Protein AF-A0A1Q3MLT3-F1 (afdb_monomer_lite)

Structure (mmCIF, N/CA/C/O backbone):
data_AF-A0A1Q3MLT3-F1
#
_entry.id   AF-A0A1Q3MLT3-F1
#
loop_
_atom_site.group_PDB
_atom_site.id
_atom_site.type_symbol
_atom_site.label_atom_id
_atom_site.label_alt_id
_atom_site.label_comp_id
_atom_site.label_asym_id
_atom_site.label_entity_id
_atom_site.label_seq_id
_atom_site.pdbx_PDB_ins_code
_atom_site.Cartn_x
_atom_site.Cartn_y
_atom_site.Cartn_z
_atom_site.occupancy
_atom_s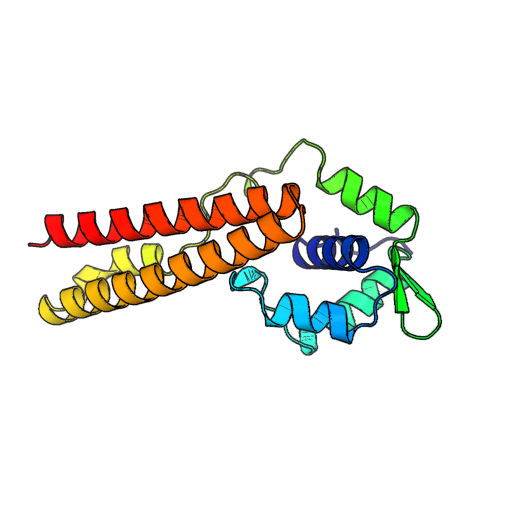ite.B_iso_or_equiv
_atom_site.auth_seq_id
_atom_site.auth_comp_id
_atom_site.auth_asym_id
_atom_site.auth_atom_id
_atom_site.pdbx_PDB_model_num
ATOM 1 N N . MET A 1 1 ? 12.254 -18.547 -19.774 1.00 50.09 1 MET A N 1
ATOM 2 C CA . MET A 1 1 ? 11.581 -19.685 -19.107 1.00 50.09 1 MET A CA 1
ATOM 3 C C . MET A 1 1 ? 10.190 -19.203 -18.714 1.00 50.09 1 MET A C 1
ATOM 5 O O . MET A 1 1 ? 10.098 -18.082 -18.232 1.00 50.09 1 MET A O 1
ATOM 9 N N . SER A 1 2 ? 9.122 -19.949 -19.009 1.00 56.81 2 SER A N 1
ATOM 10 C CA . SER A 1 2 ? 7.764 -19.571 -18.572 1.00 56.81 2 SER A CA 1
ATOM 11 C C . SER A 1 2 ? 7.693 -19.648 -17.043 1.00 56.81 2 SER A C 1
ATOM 13 O O . SER A 1 2 ? 8.324 -20.516 -16.447 1.00 56.81 2 SER A O 1
ATOM 15 N N . LEU A 1 3 ? 6.995 -18.702 -16.407 1.00 72.62 3 LEU A N 1
ATOM 16 C CA . LEU A 1 3 ? 6.787 -18.732 -14.961 1.00 72.62 3 LEU A CA 1
ATOM 17 C C . LEU A 1 3 ? 5.850 -19.886 -14.573 1.00 72.62 3 LEU A C 1
ATOM 19 O O . LEU A 1 3 ? 4.780 -20.016 -15.160 1.00 72.62 3 LEU A O 1
ATOM 23 N N . ASP A 1 4 ? 6.179 -20.609 -13.499 1.00 82.00 4 ASP A N 1
ATOM 24 C CA . ASP A 1 4 ? 5.322 -21.673 -12.934 1.00 82.00 4 ASP A CA 1
ATOM 25 C C . ASP A 1 4 ? 4.008 -21.145 -12.324 1.00 82.00 4 ASP A C 1
ATOM 27 O O . ASP A 1 4 ? 3.080 -21.903 -12.048 1.00 82.00 4 ASP A O 1
ATOM 31 N N . ARG A 1 5 ? 3.929 -19.831 -12.080 1.00 88.88 5 ARG A N 1
ATOM 32 C CA . ARG A 1 5 ? 2.725 -19.128 -11.618 1.00 88.88 5 ARG A CA 1
ATOM 33 C C . ARG A 1 5 ? 2.707 -17.678 -12.106 1.00 88.88 5 ARG A C 1
ATOM 35 O O . ARG A 1 5 ? 3.789 -17.101 -12.264 1.00 88.88 5 ARG A O 1
ATOM 42 N N . PRO A 1 6 ? 1.526 -17.046 -12.225 1.00 87.94 6 PRO A N 1
ATOM 43 C CA . PRO A 1 6 ? 1.424 -15.611 -12.476 1.00 87.94 6 PRO A CA 1
ATOM 44 C C . PRO A 1 6 ? 2.224 -14.774 -11.466 1.00 87.94 6 PRO A C 1
ATOM 46 O O . PRO A 1 6 ? 2.478 -15.204 -10.328 1.00 87.94 6 PRO A O 1
ATOM 49 N N . LEU A 1 7 ? 2.628 -13.575 -11.889 1.00 92.06 7 LEU A N 1
ATOM 50 C CA . LEU A 1 7 ? 3.246 -12.592 -11.004 1.00 92.06 7 LEU A CA 1
ATOM 51 C C . LEU A 1 7 ? 2.251 -12.195 -9.907 1.00 92.06 7 LEU A C 1
ATOM 53 O O . LEU A 1 7 ? 1.074 -11.968 -10.173 1.00 92.06 7 LEU A O 1
ATOM 57 N N . SER A 1 8 ? 2.717 -12.156 -8.661 1.00 91.25 8 SER A N 1
ATOM 58 C CA . SER A 1 8 ? 1.901 -11.697 -7.536 1.00 91.25 8 SER A CA 1
ATOM 59 C C . SER A 1 8 ? 1.809 -10.173 -7.511 1.00 91.25 8 SER A C 1
ATOM 61 O O . SER A 1 8 ? 2.652 -9.487 -8.086 1.00 91.25 8 SER A O 1
ATOM 63 N N . THR A 1 9 ? 0.858 -9.622 -6.754 1.00 89.25 9 THR A N 1
ATOM 64 C CA . THR A 1 9 ? 0.776 -8.170 -6.524 1.00 89.25 9 THR A CA 1
ATOM 65 C C . THR A 1 9 ? 2.102 -7.602 -6.020 1.00 89.25 9 THR A C 1
ATOM 67 O O . THR A 1 9 ? 2.545 -6.580 -6.522 1.00 89.25 9 THR A O 1
ATOM 70 N N . LEU A 1 10 ? 2.793 -8.295 -5.105 1.00 90.88 10 LEU A N 1
ATOM 71 C CA . LEU A 1 10 ? 4.103 -7.863 -4.601 1.00 90.88 10 LEU A CA 1
ATOM 72 C C . LEU A 1 10 ? 5.160 -7.780 -5.717 1.00 90.88 10 LEU A C 1
ATOM 74 O O . LEU A 1 10 ? 5.972 -6.857 -5.737 1.00 90.88 10 LEU A O 1
ATOM 78 N N . GLU A 1 11 ? 5.138 -8.728 -6.655 1.00 94.50 11 GLU A N 1
ATOM 79 C CA . GLU A 1 11 ? 6.023 -8.743 -7.824 1.00 94.50 11 GLU A CA 1
ATOM 80 C C . GLU A 1 11 ? 5.716 -7.588 -8.771 1.00 94.50 11 GLU A C 1
ATOM 82 O O . GLU A 1 11 ? 6.634 -6.883 -9.188 1.00 94.50 11 GLU A O 1
ATOM 87 N N . MET A 1 12 ? 4.433 -7.329 -9.025 1.00 94.62 12 MET A N 1
ATOM 88 C CA . MET A 1 12 ? 3.997 -6.193 -9.838 1.00 94.62 12 MET A CA 1
ATOM 89 C C . MET A 1 12 ? 4.350 -4.855 -9.189 1.00 94.62 12 MET A C 1
ATOM 91 O O . MET A 1 12 ? 4.849 -3.953 -9.861 1.00 94.62 12 MET A O 1
ATOM 95 N N . THR A 1 13 ? 4.195 -4.735 -7.868 1.00 92.94 13 THR A N 1
ATOM 96 C CA . THR A 1 13 ? 4.624 -3.552 -7.114 1.00 92.94 13 THR A CA 1
ATOM 97 C C . THR A 1 13 ? 6.137 -3.349 -7.203 1.00 92.94 13 THR A C 1
ATOM 99 O O . THR A 1 13 ? 6.584 -2.218 -7.381 1.00 92.94 13 THR A O 1
ATOM 102 N N . ALA A 1 14 ? 6.940 -4.417 -7.135 1.00 94.75 14 ALA A N 1
ATOM 103 C CA . ALA A 1 14 ? 8.393 -4.312 -7.265 1.00 94.75 14 ALA A CA 1
ATOM 104 C C . ALA A 1 14 ? 8.801 -3.822 -8.661 1.00 94.75 14 ALA A C 1
ATOM 106 O O . ALA A 1 14 ? 9.640 -2.927 -8.767 1.00 94.75 14 ALA A O 1
ATOM 107 N N . LEU A 1 15 ? 8.170 -4.348 -9.719 1.00 96.69 15 LEU A N 1
ATOM 108 C CA . LEU A 1 15 ? 8.366 -3.843 -11.078 1.00 96.69 15 LEU A CA 1
ATOM 109 C C . LEU A 1 15 ? 7.983 -2.355 -11.166 1.00 96.69 15 LEU A C 1
ATOM 111 O O . LEU A 1 15 ? 8.744 -1.569 -11.720 1.00 96.69 15 LEU A O 1
ATOM 115 N N . GLY A 1 16 ? 6.860 -1.937 -10.570 1.00 94.88 16 GLY A N 1
ATOM 116 C CA . GLY A 1 16 ? 6.444 -0.530 -10.531 1.00 94.88 16 GLY A CA 1
ATOM 117 C C . GLY A 1 16 ? 7.440 0.388 -9.808 1.00 94.88 16 GLY A C 1
ATOM 118 O O . GLY A 1 16 ? 7.763 1.465 -10.304 1.00 94.88 16 GLY A O 1
ATOM 119 N N . ILE A 1 17 ? 7.987 -0.047 -8.668 1.00 93.62 17 ILE A N 1
ATOM 120 C CA . ILE A 1 17 ? 9.029 0.696 -7.938 1.00 93.62 17 ILE A CA 1
ATOM 121 C C . ILE A 1 17 ? 10.283 0.851 -8.803 1.00 93.62 17 ILE A C 1
ATOM 123 O O . ILE A 1 17 ? 10.829 1.950 -8.906 1.00 93.62 17 ILE A O 1
ATOM 127 N N . ILE A 1 18 ? 10.727 -0.230 -9.450 1.00 96.56 18 ILE A N 1
ATOM 128 C CA . ILE A 1 18 ? 11.901 -0.183 -10.326 1.00 96.56 18 ILE A CA 1
ATOM 129 C C . ILE A 1 18 ? 11.618 0.720 -11.525 1.00 96.56 18 ILE A C 1
ATOM 131 O O . ILE A 1 18 ? 12.459 1.549 -11.837 1.00 96.56 18 ILE A O 1
ATOM 135 N N . LEU A 1 19 ? 10.435 0.660 -12.141 1.00 95.69 19 LEU A N 1
ATOM 136 C CA . LEU A 1 19 ? 10.057 1.555 -13.240 1.00 95.69 19 LEU A CA 1
ATOM 137 C C . LEU A 1 19 ? 10.210 3.035 -12.854 1.00 95.69 19 LEU A C 1
ATOM 139 O O . LEU A 1 19 ? 10.711 3.825 -13.649 1.00 95.69 19 LEU A O 1
ATOM 143 N N . LYS A 1 20 ? 9.832 3.404 -11.625 1.00 91.50 20 LYS A N 1
ATOM 144 C CA . LYS A 1 20 ? 9.948 4.783 -11.124 1.00 91.50 20 LYS A CA 1
ATOM 145 C C . LYS A 1 20 ? 11.378 5.210 -10.786 1.00 91.50 20 LYS A C 1
ATOM 147 O O . LYS A 1 20 ? 11.661 6.401 -10.769 1.00 91.50 20 LYS A O 1
ATOM 152 N N . SER A 1 21 ? 12.251 4.271 -10.424 1.00 91.62 21 SER A N 1
ATOM 153 C CA . SER A 1 21 ? 13.584 4.558 -9.866 1.00 91.62 21 SER A CA 1
ATOM 154 C C . SER A 1 21 ? 14.745 4.026 -10.712 1.00 91.62 21 SER A C 1
ATOM 156 O O . SER A 1 21 ? 15.900 4.148 -10.302 1.00 91.62 21 SER A O 1
ATOM 158 N N . ALA A 1 22 ? 14.468 3.412 -11.864 1.00 91.06 22 ALA A N 1
ATOM 159 C CA . ALA A 1 22 ? 15.476 2.766 -12.691 1.00 91.06 22 ALA A CA 1
ATOM 160 C C . ALA A 1 22 ? 16.483 3.776 -13.276 1.00 91.06 22 ALA A C 1
ATOM 162 O O . ALA A 1 22 ? 16.096 4.871 -13.686 1.00 91.06 22 ALA A O 1
ATOM 163 N N . PRO A 1 23 ? 17.768 3.391 -13.388 1.00 95.62 23 PRO A N 1
ATOM 164 C CA . PRO A 1 23 ? 18.352 2.147 -12.879 1.00 95.62 23 PRO A CA 1
ATOM 165 C C . PRO A 1 23 ? 18.612 2.211 -11.358 1.00 95.62 23 PRO A C 1
ATOM 167 O O . PRO A 1 23 ? 19.308 3.110 -10.882 1.00 95.62 23 PRO A O 1
ATOM 170 N N . CYS A 1 24 ? 18.146 1.221 -10.583 1.00 96.75 24 CYS A N 1
ATOM 171 C CA . CYS A 1 24 ? 18.274 1.213 -9.113 1.00 96.75 24 CYS A CA 1
ATOM 172 C C . CYS A 1 24 ? 18.872 -0.082 -8.553 1.00 96.75 24 CYS A C 1
ATOM 174 O O . CYS A 1 24 ? 18.700 -1.156 -9.115 1.00 96.75 24 CYS A O 1
ATOM 176 N N . ASN A 1 25 ? 19.551 -0.019 -7.407 1.00 96.69 25 ASN A N 1
ATOM 177 C CA . ASN A 1 25 ? 20.048 -1.226 -6.736 1.00 96.69 25 ASN A CA 1
ATOM 178 C C . ASN A 1 25 ? 18.954 -1.899 -5.877 1.00 96.69 25 ASN A C 1
ATOM 180 O O . ASN A 1 25 ? 17.916 -1.307 -5.586 1.00 96.69 25 ASN A O 1
ATOM 184 N N . ALA A 1 26 ? 19.204 -3.133 -5.428 1.00 94.88 26 ALA A N 1
ATOM 185 C CA . ALA A 1 26 ? 18.255 -3.873 -4.585 1.00 94.88 26 ALA A CA 1
ATOM 186 C C . ALA A 1 26 ? 17.915 -3.150 -3.269 1.00 94.88 26 ALA A C 1
ATOM 188 O O . ALA A 1 26 ? 16.794 -3.251 -2.779 1.00 94.88 26 ALA A O 1
ATOM 189 N N . HIS A 1 27 ? 18.871 -2.407 -2.706 1.00 93.75 27 HIS A N 1
ATOM 190 C CA . HIS A 1 27 ? 18.669 -1.653 -1.472 1.00 93.75 27 HIS A CA 1
ATOM 191 C C . HIS A 1 27 ? 17.624 -0.539 -1.646 1.00 93.75 27 HIS A C 1
ATOM 193 O O . HIS A 1 27 ? 16.783 -0.354 -0.772 1.00 93.75 27 HIS A O 1
ATOM 199 N N . ALA A 1 28 ? 17.614 0.151 -2.789 1.00 93.25 28 ALA A N 1
ATOM 200 C CA . ALA A 1 28 ? 16.596 1.152 -3.103 1.00 93.25 28 ALA A CA 1
ATOM 201 C C . ALA A 1 28 ? 15.186 0.537 -3.162 1.00 93.25 28 ALA A C 1
ATOM 203 O O . ALA A 1 28 ? 14.241 1.103 -2.612 1.00 93.25 28 ALA A O 1
ATOM 204 N N . VAL A 1 29 ? 15.047 -0.651 -3.760 1.00 94.00 29 VAL A N 1
ATOM 205 C CA . VAL A 1 29 ? 13.772 -1.391 -3.786 1.00 94.00 29 VAL A CA 1
ATOM 206 C C . VAL A 1 29 ? 13.356 -1.803 -2.371 1.00 94.00 29 VAL A C 1
ATOM 208 O O . VAL A 1 29 ? 12.209 -1.601 -1.976 1.00 94.00 29 VAL A O 1
ATOM 211 N N . LEU A 1 30 ? 14.297 -2.326 -1.581 1.00 93.69 30 LEU A N 1
ATOM 212 C CA . LEU A 1 30 ? 14.053 -2.749 -0.203 1.00 93.69 30 LEU A CA 1
ATOM 213 C C . LEU A 1 30 ? 13.558 -1.597 0.679 1.00 93.69 30 LEU A C 1
ATOM 215 O O . LEU A 1 30 ? 12.602 -1.783 1.425 1.00 93.69 30 LEU A O 1
ATOM 219 N N . ILE A 1 31 ? 14.173 -0.415 0.582 1.00 92.00 31 ILE A N 1
ATOM 220 C CA . ILE A 1 31 ? 13.766 0.760 1.364 1.00 92.00 31 ILE A CA 1
ATOM 221 C C . ILE A 1 31 ? 12.326 1.170 1.047 1.00 92.00 31 ILE A C 1
ATOM 223 O O . ILE A 1 31 ? 11.574 1.475 1.970 1.00 92.00 31 ILE A O 1
ATOM 227 N N . ASN A 1 32 ? 11.919 1.136 -0.225 1.00 90.75 32 ASN A N 1
ATOM 228 C CA . ASN A 1 32 ? 10.544 1.472 -0.609 1.00 90.75 32 ASN A CA 1
ATOM 229 C C . ASN A 1 32 ? 9.527 0.543 0.072 1.00 90.75 32 ASN A C 1
ATOM 231 O O . ASN A 1 32 ? 8.545 1.013 0.643 1.00 90.75 32 ASN A O 1
ATOM 235 N N . PHE A 1 33 ? 9.784 -0.767 0.078 1.00 90.81 33 PHE A N 1
ATOM 236 C CA . PHE A 1 33 ? 8.906 -1.727 0.749 1.00 90.81 33 PHE A CA 1
ATOM 237 C C . PHE A 1 33 ? 8.967 -1.630 2.277 1.00 90.81 33 PHE A C 1
ATOM 239 O O . PHE A 1 33 ? 7.929 -1.684 2.936 1.00 90.81 33 PHE A O 1
ATOM 246 N N . ALA A 1 34 ? 10.154 -1.455 2.859 1.00 87.94 34 ALA A N 1
ATOM 247 C CA . ALA A 1 34 ? 10.327 -1.347 4.307 1.00 87.94 34 ALA A CA 1
ATOM 248 C C . ALA A 1 34 ? 9.620 -0.111 4.891 1.00 87.94 34 ALA A C 1
ATOM 250 O O . ALA A 1 34 ? 9.052 -0.181 5.984 1.00 87.94 34 ALA A O 1
ATOM 251 N N . ASN A 1 35 ? 9.611 0.991 4.136 1.00 86.31 35 ASN A N 1
ATOM 252 C CA . ASN A 1 35 ? 8.988 2.250 4.536 1.00 86.31 35 ASN A CA 1
ATOM 253 C C . ASN A 1 35 ? 7.486 2.324 4.218 1.00 86.31 35 ASN A C 1
ATOM 255 O O . ASN A 1 35 ? 6.845 3.314 4.573 1.00 86.31 35 ASN A O 1
ATOM 259 N N . SER A 1 36 ? 6.900 1.297 3.590 1.00 84.06 36 SER A N 1
ATOM 260 C CA . SER A 1 36 ? 5.474 1.299 3.264 1.00 84.06 36 SER A CA 1
ATOM 261 C C . SER A 1 36 ? 4.599 1.365 4.520 1.00 84.06 36 SER A C 1
ATOM 263 O O . SER A 1 36 ? 4.740 0.578 5.466 1.00 84.06 36 SER A O 1
ATOM 265 N N . LYS A 1 37 ? 3.648 2.304 4.524 1.00 81.19 37 LYS A N 1
ATOM 266 C CA . LYS A 1 37 ? 2.644 2.448 5.589 1.00 81.19 37 LYS A CA 1
ATOM 267 C C . LYS A 1 37 ? 1.522 1.414 5.469 1.00 81.19 37 LYS A C 1
ATOM 269 O O . LYS A 1 37 ? 0.900 1.069 6.467 1.00 81.19 37 LYS A O 1
ATOM 274 N N . THR A 1 38 ? 1.332 0.834 4.288 1.00 79.81 38 THR A N 1
ATOM 275 C CA . THR A 1 38 ? 0.407 -0.279 4.083 1.00 79.81 38 THR A CA 1
ATOM 276 C C . THR A 1 38 ? 1.082 -1.588 4.479 1.00 79.81 38 THR A C 1
ATOM 278 O O . THR A 1 38 ? 2.016 -2.047 3.821 1.00 79.81 38 THR A O 1
ATOM 281 N N . SER A 1 39 ? 0.591 -2.222 5.544 1.00 76.25 39 SER A N 1
ATOM 282 C CA . SER A 1 39 ? 1.164 -3.460 6.089 1.00 76.25 39 SER A CA 1
ATOM 283 C C . SER A 1 39 ? 1.272 -4.590 5.059 1.00 76.25 39 SER A C 1
ATOM 285 O O . SER A 1 39 ? 2.287 -5.278 5.039 1.00 76.25 39 SER A O 1
ATOM 287 N N . ALA A 1 40 ? 0.292 -4.734 4.160 1.00 74.06 40 ALA A N 1
ATOM 288 C CA . ALA A 1 40 ? 0.300 -5.746 3.097 1.00 74.06 40 ALA A CA 1
ATOM 289 C C . ALA A 1 40 ? 1.459 -5.582 2.096 1.00 74.06 40 ALA A C 1
ATOM 291 O O . ALA A 1 40 ? 1.910 -6.561 1.504 1.00 74.06 40 ALA A O 1
ATOM 292 N N . TYR A 1 41 ? 1.965 -4.357 1.933 1.00 75.56 41 TYR A N 1
ATOM 293 C CA . TYR A 1 41 ? 3.116 -4.059 1.082 1.00 75.56 41 TYR A CA 1
ATOM 294 C C . TYR A 1 41 ? 4.416 -3.959 1.882 1.00 75.56 41 TYR A C 1
ATOM 296 O O . TYR A 1 41 ? 5.485 -3.857 1.293 1.00 75.56 41 TYR A O 1
ATOM 304 N N . ARG A 1 42 ? 4.380 -4.017 3.216 1.00 79.38 42 ARG A N 1
ATOM 305 C CA . ARG A 1 42 ? 5.605 -4.000 4.012 1.00 79.38 42 ARG A CA 1
ATOM 306 C C . ARG A 1 42 ? 6.323 -5.338 3.870 1.00 79.38 42 ARG A C 1
ATOM 308 O O . ARG A 1 42 ? 5.841 -6.372 4.318 1.00 79.38 42 ARG A O 1
ATOM 315 N N . SER A 1 43 ? 7.491 -5.315 3.240 1.00 82.31 43 SER A N 1
ATOM 316 C CA . SER A 1 43 ? 8.289 -6.510 2.959 1.00 82.31 43 SER A CA 1
ATOM 317 C C . SER A 1 43 ? 9.762 -6.277 3.270 1.00 82.31 43 SER A C 1
ATOM 319 O O . SER A 1 43 ? 10.302 -5.203 3.018 1.00 82.31 43 SER A O 1
ATOM 321 N N . GLY A 1 44 ? 10.403 -7.295 3.847 1.00 81.19 44 GLY A N 1
ATOM 322 C CA . GLY A 1 44 ? 11.809 -7.258 4.243 1.00 81.19 44 GLY A CA 1
ATOM 323 C C . GLY A 1 44 ? 12.732 -7.984 3.265 1.00 81.19 44 GLY A C 1
ATOM 324 O O . GLY A 1 44 ? 12.303 -8.569 2.272 1.00 81.19 44 GLY A O 1
ATOM 325 N N . ALA A 1 45 ? 14.026 -8.013 3.587 1.00 72.81 45 ALA A N 1
ATOM 326 C CA . ALA A 1 45 ? 15.054 -8.654 2.762 1.00 72.81 45 ALA A CA 1
ATOM 327 C C . ALA A 1 45 ? 14.719 -10.114 2.393 1.00 72.81 45 ALA A C 1
ATOM 329 O O . ALA A 1 45 ? 14.981 -10.538 1.269 1.00 72.81 45 ALA A O 1
ATOM 330 N N . GLY A 1 46 ? 14.093 -10.854 3.317 1.00 84.25 46 GLY A N 1
ATOM 331 C CA . GLY A 1 46 ? 13.716 -12.256 3.124 1.00 84.25 46 GLY A CA 1
ATOM 332 C C . GLY A 1 46 ? 12.712 -12.505 1.992 1.00 84.25 46 GLY A C 1
ATOM 333 O O . GLY A 1 46 ? 12.696 -13.606 1.455 1.00 84.25 46 GLY A O 1
ATOM 334 N N . SER A 1 47 ? 11.919 -11.505 1.589 1.00 86.38 47 SER A N 1
ATOM 335 C CA . SER A 1 47 ? 10.996 -11.612 0.450 1.00 86.38 47 SER A CA 1
ATOM 336 C C . SER A 1 47 ? 11.493 -10.866 -0.789 1.00 86.38 47 SER A C 1
ATOM 338 O O . SER A 1 47 ? 11.301 -11.350 -1.902 1.00 86.38 47 SER A O 1
ATOM 340 N N . ILE A 1 48 ? 12.177 -9.728 -0.621 1.00 92.56 48 ILE A N 1
ATOM 341 C CA . ILE A 1 48 ? 12.562 -8.869 -1.751 1.00 92.56 48 ILE A CA 1
ATOM 342 C C . ILE A 1 48 ? 13.697 -9.467 -2.588 1.00 92.56 48 ILE A C 1
ATOM 344 O O . ILE A 1 48 ? 13.600 -9.472 -3.813 1.00 92.56 48 ILE A O 1
ATOM 348 N N . TYR A 1 49 ? 14.760 -10.006 -1.982 1.00 93.88 49 TYR A N 1
ATOM 349 C CA . TYR A 1 49 ? 15.876 -10.547 -2.773 1.00 93.88 49 TYR A CA 1
ATOM 350 C C . TYR A 1 49 ? 15.492 -11.780 -3.610 1.00 93.88 49 TYR A C 1
ATOM 352 O O . TYR A 1 49 ? 15.815 -11.790 -4.802 1.00 93.88 49 TYR A O 1
ATOM 360 N N . PRO A 1 50 ? 14.783 -12.793 -3.062 1.00 94.50 50 PRO A N 1
ATOM 361 C CA . PRO A 1 50 ? 14.315 -13.922 -3.867 1.00 94.50 50 PRO A CA 1
ATOM 362 C C . PRO A 1 50 ? 13.392 -13.487 -5.008 1.00 94.50 50 PRO A C 1
ATOM 364 O O . PRO A 1 50 ? 13.481 -14.014 -6.116 1.00 94.50 50 PRO A O 1
ATOM 367 N N . LEU A 1 51 ? 12.544 -12.490 -4.752 1.00 94.44 51 LEU A N 1
ATOM 368 C CA . LEU A 1 51 ? 11.637 -11.923 -5.739 1.00 94.44 51 LEU A CA 1
ATOM 369 C C . LEU A 1 51 ? 12.392 -11.245 -6.888 1.00 94.44 51 LEU A C 1
ATOM 371 O O . LEU A 1 51 ? 12.119 -11.540 -8.049 1.00 94.44 51 LEU A O 1
ATOM 375 N N . LEU A 1 52 ? 13.370 -10.382 -6.585 1.00 96.38 52 LEU A N 1
ATOM 376 C CA . LEU A 1 52 ? 14.191 -9.725 -7.609 1.00 96.38 52 LEU A CA 1
ATOM 377 C C . LEU A 1 52 ? 14.928 -10.754 -8.466 1.00 96.38 52 LEU A C 1
ATOM 379 O O . LEU A 1 52 ? 14.926 -10.643 -9.690 1.00 96.38 52 LEU A O 1
ATOM 383 N N . LYS A 1 53 ? 15.483 -11.795 -7.832 1.00 95.75 53 LYS A N 1
ATOM 384 C CA . LYS A 1 53 ? 16.126 -12.897 -8.549 1.00 95.75 53 LYS A CA 1
ATOM 385 C C . LYS A 1 53 ? 15.149 -13.568 -9.518 1.00 95.75 53 LYS A C 1
ATOM 387 O O . LYS A 1 53 ? 15.474 -13.720 -10.689 1.00 95.75 53 LYS A O 1
ATOM 392 N N . ARG A 1 54 ? 13.944 -13.920 -9.057 1.00 95.12 54 ARG A N 1
ATOM 393 C CA . ARG A 1 54 ? 12.919 -14.560 -9.896 1.00 95.12 54 ARG A CA 1
ATOM 394 C C . ARG A 1 54 ? 12.515 -13.686 -11.086 1.00 95.12 54 ARG A C 1
ATOM 396 O O . ARG A 1 54 ? 12.384 -14.198 -12.194 1.00 95.12 54 ARG A O 1
ATOM 403 N N . LEU A 1 55 ? 12.330 -12.383 -10.871 1.00 97.00 55 LEU A N 1
ATOM 404 C CA . LEU A 1 55 ? 11.982 -11.441 -11.937 1.00 97.00 55 LEU A CA 1
ATOM 405 C C . LEU A 1 55 ? 13.102 -11.302 -12.980 1.00 97.00 55 LEU A C 1
ATOM 407 O O . LEU A 1 55 ? 12.811 -11.209 -14.172 1.00 97.00 55 LEU A O 1
ATOM 411 N N . THR A 1 56 ? 14.369 -11.335 -12.558 1.00 97.38 56 THR A N 1
ATOM 412 C CA . THR A 1 56 ? 15.522 -11.360 -13.472 1.00 97.38 56 THR A CA 1
ATOM 413 C C . THR A 1 56 ? 15.632 -12.690 -14.219 1.00 97.38 56 THR A C 1
ATOM 415 O O . THR A 1 56 ? 15.787 -12.686 -15.438 1.00 97.38 56 THR A O 1
ATOM 418 N N . ASP A 1 57 ? 15.487 -13.827 -13.530 1.00 96.00 57 ASP A N 1
ATOM 419 C CA . ASP A 1 57 ? 15.546 -15.163 -14.144 1.00 96.00 57 ASP A CA 1
ATOM 420 C C . ASP A 1 57 ? 14.442 -15.351 -15.206 1.00 96.00 57 ASP A C 1
ATOM 422 O O . ASP A 1 57 ? 14.654 -15.989 -16.238 1.00 96.00 57 ASP A O 1
ATOM 426 N N . ALA A 1 58 ? 13.265 -14.758 -14.982 1.00 95.69 58 ALA A N 1
ATOM 427 C CA . ALA A 1 58 ? 12.154 -14.734 -15.934 1.00 95.69 58 ALA A CA 1
ATOM 428 C C . ALA A 1 58 ? 12.213 -13.566 -16.937 1.00 95.69 58 ALA A C 1
ATOM 430 O O . ALA A 1 58 ? 11.269 -13.349 -17.692 1.00 95.69 58 ALA A O 1
ATOM 431 N N . SER A 1 59 ? 13.330 -12.835 -16.969 1.00 96.56 59 SER A N 1
ATOM 432 C CA . SER A 1 59 ? 13.624 -11.775 -17.936 1.00 96.56 59 SER A CA 1
ATOM 433 C C . SER A 1 59 ? 12.691 -10.563 -17.889 1.00 96.56 59 SER A C 1
ATOM 435 O O . SER A 1 59 ? 12.661 -9.818 -18.859 1.00 96.56 59 SER A O 1
ATOM 437 N N . TYR A 1 60 ? 11.971 -10.321 -16.789 1.00 97.69 60 TYR A N 1
ATOM 438 C CA . TYR A 1 60 ? 11.213 -9.076 -16.572 1.00 97.69 60 TYR A CA 1
ATOM 439 C C . TYR A 1 60 ? 12.114 -7.913 -16.128 1.00 97.69 60 TYR A C 1
ATOM 441 O O . TYR A 1 60 ? 11.760 -6.744 -16.281 1.00 97.69 60 TYR A O 1
ATOM 449 N N . LEU A 1 61 ? 13.285 -8.234 -15.574 1.00 98.00 61 LEU A N 1
ATOM 450 C CA . LEU A 1 61 ? 14.303 -7.276 -15.159 1.00 98.00 61 LEU A CA 1
ATOM 451 C C . LEU A 1 61 ? 15.647 -7.607 -15.806 1.00 98.00 61 LEU A C 1
ATOM 453 O O . LEU A 1 61 ? 16.036 -8.774 -15.856 1.00 98.00 61 LEU A O 1
ATOM 457 N N . SER A 1 62 ? 16.386 -6.580 -16.217 1.00 97.69 62 SER A N 1
ATOM 458 C CA . SER A 1 62 ? 17.820 -6.681 -16.484 1.00 97.69 62 SER A CA 1
ATOM 459 C C . SER A 1 62 ? 18.609 -6.311 -15.227 1.00 97.69 62 SER A C 1
ATOM 461 O O . SER A 1 62 ? 18.138 -5.536 -14.392 1.00 97.69 62 SER A O 1
ATOM 463 N N . LEU A 1 63 ? 19.801 -6.891 -15.071 1.00 97.50 63 LEU A N 1
ATOM 464 C CA . LEU A 1 63 ? 20.712 -6.606 -13.964 1.00 97.50 63 LEU A CA 1
ATOM 465 C C . LEU A 1 63 ? 22.108 -6.303 -14.512 1.00 97.50 63 LEU A C 1
ATOM 467 O O . LEU A 1 63 ? 22.840 -7.209 -14.902 1.00 97.50 63 LEU A O 1
ATOM 471 N N . GLU A 1 64 ? 22.495 -5.032 -14.482 1.00 96.44 64 GLU A N 1
ATOM 472 C CA . GLU A 1 64 ? 23.796 -4.555 -14.954 1.00 96.44 64 GLU A CA 1
ATOM 473 C C . GLU A 1 64 ? 24.488 -3.774 -13.840 1.00 96.44 64 GLU A C 1
ATOM 475 O O . GLU A 1 64 ? 23.897 -2.884 -13.231 1.00 96.44 64 GLU A O 1
ATOM 480 N N . ASN A 1 65 ? 25.743 -4.109 -13.521 1.00 95.12 65 ASN A N 1
ATOM 481 C CA . ASN A 1 65 ? 26.509 -3.437 -12.459 1.00 95.12 65 ASN A CA 1
ATOM 482 C C . ASN A 1 65 ? 25.738 -3.306 -11.125 1.00 95.12 65 ASN A C 1
ATOM 484 O O . ASN A 1 65 ? 25.792 -2.274 -10.454 1.00 95.12 65 ASN A O 1
ATOM 488 N N . LYS A 1 66 ? 25.006 -4.364 -10.738 1.00 95.06 66 LYS A N 1
ATOM 489 C CA . LYS A 1 66 ? 24.138 -4.424 -9.540 1.00 95.06 66 LYS A CA 1
ATOM 490 C C . LYS A 1 66 ? 22.957 -3.437 -9.547 1.00 95.06 66 LYS A C 1
ATOM 492 O O . LYS A 1 66 ? 22.384 -3.168 -8.486 1.00 95.06 66 LYS A O 1
ATOM 497 N N . LYS A 1 67 ? 22.586 -2.901 -10.709 1.00 97.69 67 LYS A N 1
ATOM 498 C CA . LYS A 1 67 ? 21.404 -2.061 -10.901 1.00 97.69 67 LYS A CA 1
ATOM 499 C C . LYS A 1 67 ? 20.376 -2.778 -11.769 1.00 97.69 67 LYS A C 1
ATOM 501 O O . LYS A 1 67 ? 20.725 -3.385 -12.776 1.00 97.69 67 LYS A O 1
ATOM 506 N N . TYR A 1 68 ? 19.125 -2.690 -11.347 1.00 98.19 68 TYR A N 1
ATOM 507 C CA . TYR A 1 68 ? 17.964 -3.240 -12.018 1.00 98.19 68 TYR A CA 1
ATOM 508 C C . TYR A 1 68 ? 17.304 -2.186 -12.899 1.00 98.19 68 TYR A C 1
ATOM 510 O O . TYR A 1 68 ? 17.147 -1.034 -12.481 1.00 98.19 68 TYR A O 1
ATOM 518 N N . SER A 1 69 ? 16.862 -2.633 -14.068 1.00 98.25 69 SER A N 1
ATOM 519 C CA . SER A 1 69 ? 15.976 -1.914 -14.983 1.00 98.25 69 SER A CA 1
ATOM 520 C C . SER A 1 69 ? 14.917 -2.881 -15.506 1.00 98.25 69 SER A C 1
ATOM 522 O O . SER A 1 69 ? 15.121 -4.096 -15.492 1.00 98.25 69 SER A O 1
ATOM 524 N N . LEU A 1 70 ? 13.779 -2.362 -15.967 1.00 98.00 70 LEU A N 1
ATOM 525 C CA . LEU A 1 70 ? 12.792 -3.196 -16.653 1.00 98.00 70 LEU A CA 1
ATOM 526 C C . LEU A 1 70 ? 13.287 -3.555 -18.052 1.00 98.00 70 LEU A C 1
ATOM 528 O O . LEU A 1 70 ? 13.886 -2.733 -18.742 1.00 98.00 70 LEU A O 1
ATOM 532 N N . THR A 1 71 ? 12.985 -4.777 -18.472 1.00 98.25 71 THR A N 1
ATOM 533 C CA . THR A 1 71 ? 13.044 -5.181 -19.880 1.00 98.25 71 THR A CA 1
ATOM 534 C C . THR A 1 71 ? 11.739 -4.806 -20.593 1.00 98.25 71 THR A C 1
ATOM 536 O O . THR A 1 71 ? 10.770 -4.375 -19.960 1.00 98.25 71 THR A O 1
ATOM 539 N N . GLU A 1 72 ? 11.665 -5.030 -21.907 1.00 97.88 72 GLU A N 1
ATOM 540 C CA . GLU A 1 72 ? 10.414 -4.886 -22.665 1.00 97.88 72 GLU A CA 1
ATOM 541 C C . GLU A 1 72 ? 9.296 -5.790 -22.125 1.00 97.88 72 GLU A C 1
ATOM 543 O O . GLU A 1 72 ? 8.161 -5.342 -21.975 1.00 97.88 72 GLU A O 1
ATOM 548 N N . SER A 1 73 ? 9.610 -7.037 -21.752 1.00 96.94 73 SER A N 1
ATOM 549 C CA . SER A 1 73 ? 8.624 -7.939 -21.144 1.00 96.94 73 SER A CA 1
ATOM 550 C C . SER A 1 73 ? 8.203 -7.474 -19.748 1.00 96.94 73 SER A C 1
ATOM 552 O O . SER A 1 73 ? 7.034 -7.610 -19.395 1.00 96.94 73 SER A O 1
ATOM 554 N N . GLY A 1 74 ? 9.114 -6.878 -18.967 1.00 97.25 74 GLY A N 1
ATOM 555 C CA . GLY A 1 74 ? 8.806 -6.207 -17.698 1.00 97.25 74 GLY A CA 1
ATOM 556 C C . GLY A 1 74 ? 7.800 -5.073 -17.865 1.00 97.25 74 GLY A C 1
ATOM 557 O O . GLY A 1 74 ? 6.810 -5.000 -17.135 1.00 97.25 74 GLY A O 1
ATOM 558 N N . LEU A 1 75 ? 8.034 -4.209 -18.855 1.00 97.25 75 LEU A N 1
ATOM 559 C CA . LEU A 1 75 ? 7.141 -3.098 -19.186 1.00 97.25 75 LEU A CA 1
ATOM 560 C C . LEU A 1 75 ? 5.774 -3.596 -19.656 1.00 97.25 75 LEU A C 1
ATOM 562 O O . LEU A 1 75 ? 4.747 -3.089 -19.202 1.00 97.25 75 LEU A O 1
ATOM 566 N N . GLN A 1 76 ? 5.759 -4.605 -20.527 1.00 97.00 76 GLN A N 1
ATOM 567 C CA . GLN A 1 76 ? 4.525 -5.194 -21.031 1.00 97.00 76 GLN A CA 1
ATOM 568 C C . GLN A 1 76 ? 3.711 -5.845 -19.906 1.00 97.00 76 GLN A C 1
ATOM 570 O O . GLN A 1 76 ? 2.506 -5.623 -19.834 1.00 97.00 76 GLN A O 1
ATOM 575 N N . ALA A 1 77 ? 4.358 -6.552 -18.974 1.00 95.56 77 ALA A N 1
ATOM 576 C CA . ALA A 1 77 ? 3.680 -7.156 -17.829 1.00 95.56 77 ALA A CA 1
ATOM 577 C C . ALA A 1 77 ? 2.997 -6.108 -16.938 1.00 95.56 77 ALA A C 1
ATOM 579 O O . ALA A 1 77 ? 1.833 -6.274 -16.575 1.00 95.56 77 ALA A O 1
ATOM 580 N N . ILE A 1 78 ? 3.685 -5.006 -16.607 1.00 95.12 78 ILE A N 1
ATOM 581 C CA . ILE A 1 78 ? 3.060 -3.895 -15.868 1.00 95.12 78 ILE A CA 1
ATOM 582 C C . ILE A 1 78 ? 1.873 -3.338 -16.652 1.00 95.12 78 ILE A C 1
ATOM 584 O O . ILE A 1 78 ? 0.810 -3.105 -16.079 1.00 95.12 78 ILE A O 1
ATOM 588 N N . ARG A 1 79 ? 2.054 -3.096 -17.954 1.00 95.81 79 ARG A N 1
ATOM 589 C CA . ARG A 1 79 ? 1.009 -2.517 -18.800 1.00 95.81 79 ARG A CA 1
ATOM 590 C C . ARG A 1 79 ? -0.244 -3.389 -18.803 1.00 95.81 79 ARG A C 1
ATOM 592 O O . ARG A 1 79 ? -1.335 -2.858 -18.634 1.00 95.81 79 ARG A O 1
ATOM 599 N N . GLU A 1 80 ? -0.085 -4.696 -18.974 1.00 94.06 80 GLU A N 1
ATOM 600 C CA . GLU A 1 80 ? -1.187 -5.661 -18.945 1.00 94.06 80 GLU A CA 1
ATOM 601 C C . GLU A 1 80 ? -1.902 -5.679 -17.595 1.00 94.06 80 GLU A C 1
ATOM 603 O O . GLU A 1 80 ? -3.122 -5.759 -17.561 1.00 94.06 80 GLU A O 1
ATOM 608 N N . TRP A 1 81 ? -1.167 -5.537 -16.493 1.00 92.56 81 TRP A N 1
ATOM 609 C CA . TRP A 1 81 ? -1.742 -5.535 -15.147 1.00 92.56 81 TRP A CA 1
ATOM 610 C C . TRP A 1 81 ? -2.514 -4.266 -14.787 1.00 92.56 81 TRP A C 1
ATOM 612 O O . TRP A 1 81 ? -3.463 -4.325 -14.013 1.00 92.56 81 TRP A O 1
ATOM 622 N N . ILE A 1 82 ? -2.123 -3.116 -15.341 1.00 93.44 82 ILE A N 1
ATOM 623 C CA . ILE A 1 82 ? -2.838 -1.847 -15.134 1.00 93.44 82 ILE A CA 1
ATOM 624 C C . ILE A 1 82 ? -4.128 -1.797 -15.968 1.00 93.44 82 ILE A C 1
ATOM 626 O O . ILE A 1 82 ? -5.082 -1.108 -15.598 1.00 93.44 82 ILE A O 1
ATOM 630 N N . LEU A 1 83 ? -4.155 -2.477 -17.116 1.00 95.06 83 LEU A N 1
ATOM 631 C CA . LEU A 1 83 ? -5.298 -2.454 -18.020 1.00 95.06 83 LEU A CA 1
ATOM 632 C C . LEU A 1 83 ? -6.448 -3.343 -17.507 1.00 95.06 83 LEU A C 1
ATOM 634 O O . LEU A 1 83 ? -6.207 -4.409 -16.948 1.00 95.06 83 LEU A O 1
ATOM 638 N N . PRO A 1 84 ? -7.712 -2.941 -17.730 1.00 92.00 84 PRO A N 1
ATOM 639 C CA . PRO A 1 84 ? -8.860 -3.799 -17.457 1.00 92.00 84 PRO A CA 1
ATOM 640 C C . PRO A 1 84 ? -8.882 -5.032 -18.389 1.00 92.00 84 PRO A C 1
ATOM 642 O O . PRO A 1 84 ? -8.320 -4.980 -19.488 1.00 92.00 84 PRO A O 1
ATOM 645 N N . PRO A 1 85 ? -9.607 -6.108 -18.021 1.00 91.50 85 PRO A N 1
ATOM 646 C CA . PRO A 1 85 ? -10.520 -6.208 -16.878 1.00 91.50 85 PRO A CA 1
ATOM 647 C C . PRO A 1 85 ? -9.813 -6.494 -15.548 1.00 91.50 85 PRO A C 1
ATOM 649 O O . PRO A 1 85 ? -8.849 -7.250 -15.494 1.00 91.50 85 PRO A O 1
ATOM 652 N N . PHE A 1 86 ? -10.360 -5.941 -14.465 1.00 87.69 86 PHE A N 1
ATOM 653 C CA . PHE A 1 86 ? -9.936 -6.265 -13.103 1.00 87.69 8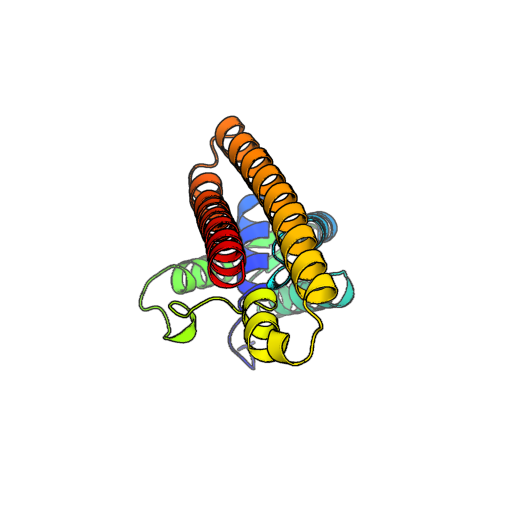6 PHE A CA 1
ATOM 654 C C . PHE A 1 86 ? -10.631 -7.539 -12.611 1.00 87.69 86 PHE A C 1
ATOM 656 O O . PHE A 1 86 ? -11.790 -7.803 -12.947 1.00 87.69 86 PHE A O 1
ATOM 663 N N . GLY A 1 87 ? -9.926 -8.336 -11.815 1.00 83.62 87 GLY A N 1
ATOM 664 C CA . GLY A 1 87 ? -10.478 -9.516 -11.170 1.00 83.62 87 GLY A CA 1
ATOM 665 C C . GLY A 1 87 ? -11.421 -9.155 -10.012 1.00 83.62 87 GLY A C 1
ATOM 666 O O . GLY A 1 87 ? -11.335 -8.064 -9.450 1.00 83.62 87 GLY A O 1
ATOM 667 N N . PRO A 1 88 ? -12.295 -10.079 -9.570 1.00 81.75 88 PRO A N 1
ATOM 668 C CA . PRO A 1 88 ? -13.219 -9.827 -8.457 1.00 81.75 88 PRO A CA 1
ATOM 669 C C . PRO A 1 88 ? -12.534 -9.398 -7.150 1.00 81.75 88 PRO A C 1
ATOM 671 O O . PRO A 1 88 ? -13.095 -8.628 -6.377 1.00 81.75 88 PRO A O 1
ATOM 674 N N . ASN A 1 89 ? -11.309 -9.875 -6.909 1.00 81.31 89 ASN A N 1
ATOM 675 C CA . ASN A 1 89 ? -10.542 -9.527 -5.712 1.00 81.31 89 ASN A CA 1
ATOM 676 C C . ASN A 1 89 ? -9.978 -8.098 -5.755 1.00 81.31 89 ASN A C 1
ATOM 678 O O . ASN A 1 89 ? -9.749 -7.521 -4.693 1.00 81.31 89 ASN A O 1
ATOM 682 N N . ASP A 1 90 ? -9.802 -7.523 -6.950 1.00 83.75 90 ASP A N 1
ATOM 683 C CA . ASP A 1 90 ? -9.302 -6.155 -7.136 1.00 83.75 90 ASP A CA 1
ATOM 684 C C . ASP A 1 90 ? -10.360 -5.109 -6.744 1.00 83.75 90 ASP A C 1
ATOM 686 O O . ASP A 1 90 ? -10.032 -3.962 -6.452 1.00 83.75 90 ASP A O 1
ATOM 690 N N . ILE A 1 91 ? -11.637 -5.515 -6.709 1.00 83.56 91 ILE A N 1
ATOM 691 C CA . ILE A 1 91 ? -12.800 -4.684 -6.369 1.00 83.56 91 ILE A CA 1
ATOM 692 C C . ILE A 1 91 ? -13.525 -5.309 -5.166 1.00 83.56 91 ILE A C 1
ATOM 694 O O . ILE A 1 91 ? -14.722 -5.595 -5.197 1.00 83.56 91 ILE A O 1
ATOM 698 N N . SER A 1 92 ? -12.782 -5.573 -4.094 1.00 84.62 92 SER A N 1
ATOM 699 C CA . SER A 1 92 ? -13.334 -6.064 -2.828 1.00 84.62 92 SER A CA 1
ATOM 700 C C . SER A 1 92 ? -13.037 -5.094 -1.688 1.00 8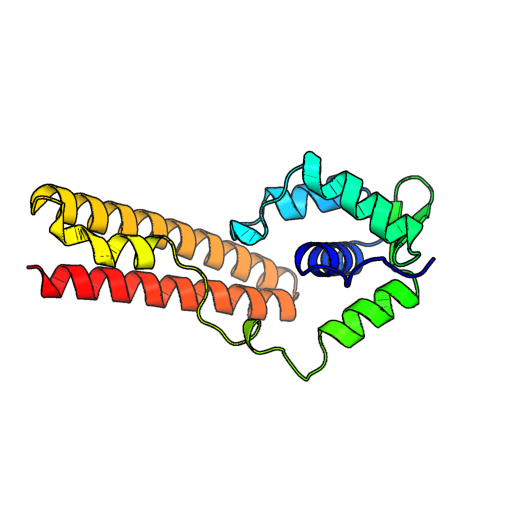4.62 92 SER A C 1
ATOM 702 O O . SER A 1 92 ? -12.221 -4.182 -1.818 1.00 84.62 92 SER A O 1
ATOM 704 N N . THR A 1 93 ? -13.707 -5.260 -0.545 1.00 81.88 93 THR A N 1
ATOM 705 C CA . THR A 1 93 ? -13.332 -4.489 0.643 1.00 81.88 93 THR A CA 1
ATOM 706 C C . THR A 1 93 ? -11.958 -4.932 1.124 1.00 81.88 93 THR A C 1
ATOM 708 O O . THR A 1 93 ? -11.744 -6.132 1.311 1.00 81.88 93 THR A O 1
ATOM 711 N N . ASN A 1 94 ? -11.085 -3.979 1.443 1.00 82.44 94 ASN A N 1
ATOM 712 C CA . ASN A 1 94 ? -9.793 -4.279 2.050 1.00 82.44 94 ASN A CA 1
ATOM 713 C C . ASN A 1 94 ? -9.943 -5.140 3.313 1.00 82.44 94 ASN A C 1
ATOM 715 O O . ASN A 1 94 ? -10.931 -5.046 4.058 1.00 82.44 94 ASN A O 1
ATOM 719 N N . LEU A 1 95 ? -8.928 -5.968 3.566 1.00 84.81 95 LEU A N 1
ATOM 720 C CA . LEU A 1 95 ? -8.796 -6.691 4.823 1.00 84.81 95 LEU A CA 1
ATOM 721 C C . LEU A 1 95 ? -8.503 -5.694 5.951 1.00 84.81 95 LEU A C 1
ATOM 723 O O . LEU A 1 95 ? -7.354 -5.341 6.206 1.00 84.81 95 LEU A O 1
ATOM 727 N N . ASP A 1 96 ? -9.553 -5.265 6.647 1.00 90.69 96 ASP A N 1
ATOM 728 C CA . ASP A 1 96 ? -9.435 -4.431 7.838 1.00 90.69 96 ASP A CA 1
ATOM 729 C C . ASP A 1 96 ? -9.488 -5.295 9.109 1.00 90.69 96 ASP A C 1
ATOM 731 O O . ASP A 1 96 ? -10.538 -5.800 9.531 1.00 90.69 96 ASP A O 1
ATOM 735 N N . VAL A 1 97 ? -8.321 -5.473 9.732 1.00 91.88 97 VAL A N 1
ATOM 736 C CA . VAL A 1 97 ? -8.177 -6.213 10.994 1.00 91.88 97 VAL A CA 1
ATOM 737 C C . VAL A 1 97 ? -8.924 -5.515 12.130 1.00 91.88 97 VAL A C 1
ATOM 739 O O . VAL A 1 97 ? -9.483 -6.192 12.991 1.00 91.88 97 VAL A O 1
ATOM 742 N N . LEU A 1 98 ? -8.984 -4.180 12.130 1.00 94.75 98 LEU A N 1
ATOM 743 C CA . LEU A 1 98 ? -9.696 -3.422 13.154 1.00 94.75 98 LEU A CA 1
ATOM 744 C C . LEU A 1 98 ? -11.203 -3.679 13.056 1.00 94.75 98 LEU A C 1
ATOM 746 O O . LEU A 1 98 ? -11.826 -4.053 14.049 1.00 94.75 98 LEU A O 1
ATOM 750 N N . ARG A 1 99 ? -11.758 -3.615 11.839 1.00 95.62 99 ARG A N 1
ATOM 751 C CA . ARG A 1 99 ? -13.143 -4.032 11.551 1.00 95.62 99 ARG A CA 1
ATOM 752 C C . ARG A 1 99 ? -13.420 -5.461 11.989 1.00 95.62 99 ARG A C 1
ATOM 754 O O . ARG A 1 99 ? -14.450 -5.729 12.598 1.00 95.62 99 ARG A O 1
ATOM 761 N N . SER A 1 100 ? -12.484 -6.368 11.733 1.00 95.69 100 SER A N 1
ATOM 762 C CA . SER A 1 100 ? -12.621 -7.769 12.140 1.00 95.69 100 SER A CA 1
ATOM 763 C C . SER A 1 100 ? -12.695 -7.922 13.665 1.00 95.69 100 SER A C 1
ATOM 765 O O . SER A 1 100 ? -13.482 -8.723 14.156 1.00 95.69 100 SER A O 1
ATOM 767 N N . ARG A 1 101 ? -11.931 -7.125 14.428 1.00 97.31 101 ARG A N 1
ATOM 768 C CA . ARG A 1 101 ? -11.973 -7.124 15.902 1.00 97.31 101 ARG A CA 1
ATOM 769 C C . ARG A 1 101 ? -13.294 -6.591 16.457 1.00 97.31 101 ARG A C 1
ATOM 771 O O . ARG A 1 101 ? -13.761 -7.114 17.466 1.00 97.31 101 ARG A O 1
ATOM 778 N N . VAL A 1 102 ? -13.916 -5.612 15.793 1.00 97.12 102 VAL A N 1
ATOM 779 C CA . VAL A 1 102 ? -15.177 -5.008 16.262 1.00 97.12 102 VAL A CA 1
ATOM 780 C C . VAL A 1 102 ? -16.306 -6.036 16.409 1.00 97.12 102 VAL A C 1
ATOM 782 O O . VAL A 1 102 ? -17.059 -5.976 17.379 1.00 97.12 102 VAL A O 1
ATOM 785 N N . TYR A 1 103 ? -16.365 -7.054 15.542 1.00 96.62 103 TYR A N 1
ATOM 786 C CA . TYR A 1 103 ? -17.338 -8.156 15.648 1.00 96.62 103 TYR A CA 1
ATOM 787 C C . TYR A 1 103 ? -17.287 -8.928 16.980 1.00 96.62 103 TYR A C 1
ATOM 789 O O . TYR A 1 103 ? -18.238 -9.632 17.325 1.00 96.62 103 TYR A O 1
ATOM 797 N N . PHE A 1 104 ? -16.193 -8.810 17.735 1.00 97.81 104 PHE A N 1
ATOM 798 C CA . PHE A 1 104 ? -15.946 -9.571 18.957 1.00 97.81 104 PHE A CA 1
ATOM 799 C C . PHE A 1 104 ? -15.909 -8.708 20.224 1.00 97.81 104 PHE A C 1
ATOM 801 O O . PHE A 1 104 ? -15.650 -9.245 21.300 1.00 97.81 104 PHE A O 1
ATOM 808 N N . LEU A 1 105 ? -16.231 -7.408 20.144 1.00 96.81 105 LEU A N 1
ATOM 809 C CA . LEU A 1 105 ? -16.198 -6.508 21.311 1.00 96.81 105 LEU A CA 1
ATOM 810 C C . LEU A 1 105 ? -17.141 -6.924 22.440 1.00 96.81 105 LEU A C 1
ATOM 812 O O . LEU A 1 105 ? -16.899 -6.562 23.583 1.00 96.81 105 LEU A O 1
ATOM 816 N N . LYS A 1 106 ? -18.156 -7.752 22.161 1.00 96.56 106 LYS A N 1
ATOM 817 C CA . LYS A 1 106 ? -19.032 -8.344 23.188 1.00 96.56 106 LYS A CA 1
ATOM 818 C C . LYS A 1 106 ? -18.292 -9.155 24.264 1.00 96.56 106 LYS A C 1
ATOM 820 O O . LYS A 1 106 ? -18.900 -9.516 25.263 1.00 96.56 106 LYS A O 1
ATOM 825 N N . LEU A 1 107 ? -17.029 -9.516 24.024 1.00 98.25 107 LEU A N 1
ATOM 826 C CA . LEU A 1 107 ? -16.175 -10.212 24.988 1.00 98.25 107 LEU A CA 1
ATOM 827 C C . LEU A 1 107 ? -15.508 -9.265 25.996 1.00 98.25 107 LEU A C 1
ATOM 829 O O . LEU A 1 107 ? -14.922 -9.745 26.960 1.00 98.25 107 LEU A O 1
ATOM 833 N N . LEU A 1 108 ? -15.561 -7.953 25.760 1.00 98.19 108 LEU A N 1
ATOM 834 C CA . LEU A 1 108 ? -14.883 -6.940 26.558 1.00 98.19 108 LEU A CA 1
ATOM 835 C C . LEU A 1 108 ? -15.857 -6.222 27.494 1.00 98.19 108 LEU A C 1
ATOM 837 O O . LEU A 1 108 ? -17.049 -6.081 27.215 1.00 98.19 108 LEU A O 1
ATOM 841 N N . THR A 1 109 ? -15.325 -5.728 28.604 1.00 98.00 109 THR A N 1
ATOM 842 C CA . THR A 1 109 ? -16.034 -4.832 29.519 1.00 98.00 109 THR A CA 1
ATOM 843 C C . THR A 1 109 ? -16.161 -3.421 28.921 1.00 98.00 109 THR A C 1
ATOM 845 O O . THR A 1 109 ? -15.366 -3.040 28.058 1.00 98.00 109 THR A O 1
ATOM 848 N N . PRO A 1 110 ? -17.108 -2.582 29.385 1.00 97.38 110 PRO A N 1
ATOM 849 C CA . PRO A 1 110 ? -17.251 -1.218 28.867 1.00 97.38 110 PRO A C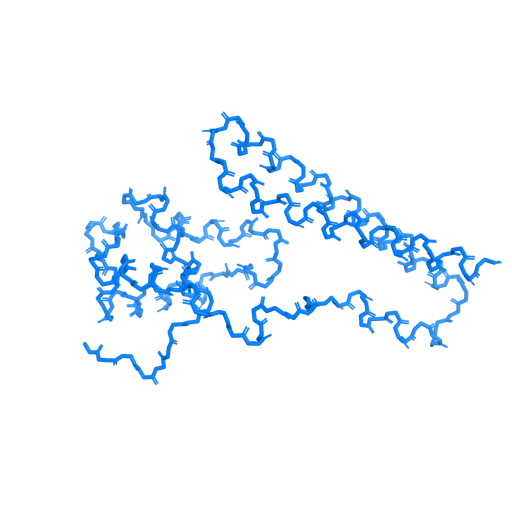A 1
ATOM 850 C C . PRO A 1 110 ? -15.970 -0.357 28.942 1.00 97.38 110 PRO A C 1
ATOM 852 O O . PRO A 1 110 ? -15.663 0.316 27.956 1.00 97.38 110 PRO A O 1
ATOM 855 N N . PRO A 1 111 ? -15.162 -0.390 30.028 1.00 97.81 111 PRO A N 1
ATOM 856 C CA . PRO A 1 111 ? -13.882 0.323 30.059 1.00 97.81 111 PRO A CA 1
ATOM 857 C C . PRO A 1 111 ? -12.872 -0.173 29.014 1.00 97.81 111 PRO A C 1
ATOM 859 O O . PRO A 1 111 ? -12.160 0.637 28.423 1.00 97.81 111 PRO A O 1
ATOM 862 N N . GLU A 1 112 ? -12.823 -1.482 28.750 1.00 98.31 112 GLU A N 1
ATOM 863 C CA . GLU A 1 112 ? -11.940 -2.068 27.731 1.00 98.31 112 GLU A CA 1
ATOM 864 C C . GLU A 1 112 ? -12.389 -1.698 26.315 1.00 98.31 112 GLU A C 1
ATOM 866 O O . GLU A 1 112 ? -11.552 -1.378 25.472 1.00 98.31 112 GLU A O 1
ATOM 871 N N . ILE A 1 113 ? -13.702 -1.670 26.058 1.00 98.38 113 ILE A N 1
ATOM 872 C CA . ILE A 1 113 ? -14.258 -1.174 24.793 1.00 98.38 113 ILE A CA 1
ATOM 873 C C . ILE A 1 113 ? -13.872 0.292 24.593 1.00 98.38 113 ILE A C 1
ATOM 875 O O . ILE A 1 113 ? -13.397 0.661 23.519 1.00 98.38 113 ILE A O 1
ATOM 879 N N . LYS A 1 114 ? -14.015 1.128 25.628 1.00 97.88 114 LYS A N 1
ATOM 880 C CA . LYS A 1 114 ? -13.610 2.535 25.560 1.00 97.88 114 LYS A CA 1
ATOM 881 C C . LYS A 1 114 ? -12.121 2.674 25.224 1.00 97.88 114 LYS A C 1
ATOM 883 O O . LYS A 1 114 ? -11.776 3.435 24.325 1.00 97.88 114 LYS A O 1
ATOM 888 N N . ALA A 1 115 ? -11.255 1.921 25.905 1.00 98.19 115 ALA A N 1
ATOM 889 C CA . ALA A 1 115 ? -9.816 1.931 25.644 1.00 98.19 115 ALA A CA 1
ATOM 890 C C . ALA A 1 115 ? -9.488 1.494 24.206 1.00 98.19 115 ALA A C 1
ATOM 892 O O . ALA A 1 115 ? -8.704 2.157 23.531 1.00 98.19 115 ALA A O 1
ATOM 893 N N . PHE A 1 116 ? -10.145 0.440 23.708 1.00 98.19 116 PHE A N 1
ATOM 894 C CA . PHE A 1 116 ? -10.015 -0.012 22.323 1.00 98.19 116 PHE A CA 1
ATOM 895 C C . PHE A 1 116 ? -10.380 1.091 21.321 1.00 98.19 116 PHE A C 1
ATOM 897 O O . PHE A 1 116 ? -9.637 1.314 20.363 1.00 98.19 116 PHE A O 1
ATOM 904 N N . LEU A 1 117 ? -11.501 1.792 21.523 1.00 98.19 117 LEU A N 1
ATOM 905 C CA . LEU A 1 117 ? -11.951 2.857 20.620 1.00 98.19 117 LEU A CA 1
ATOM 906 C C . LEU A 1 117 ? -11.015 4.072 20.662 1.00 98.19 117 LEU A C 1
ATOM 908 O O . LEU A 1 117 ? -10.665 4.609 19.611 1.00 98.19 117 LEU A O 1
ATOM 912 N N . ASP A 1 118 ? -10.563 4.472 21.853 1.00 98.12 118 ASP A N 1
ATOM 913 C CA . ASP A 1 118 ? -9.632 5.591 22.022 1.00 98.12 118 ASP A CA 1
ATOM 914 C C . ASP A 1 118 ? -8.273 5.307 21.359 1.00 98.12 118 ASP A C 1
ATOM 916 O O . ASP A 1 118 ? -7.765 6.150 20.613 1.00 98.12 118 ASP A O 1
ATOM 920 N N . GLU A 1 119 ? -7.711 4.113 21.572 1.00 98.31 119 GLU A N 1
ATOM 921 C CA . GLU A 1 119 ? -6.456 3.686 20.943 1.00 98.31 119 GLU A CA 1
ATOM 922 C C . GLU A 1 119 ? -6.602 3.582 19.419 1.00 98.31 119 GLU A C 1
ATOM 924 O O . GLU A 1 119 ? -5.736 4.037 18.667 1.00 98.31 119 GLU A O 1
ATOM 929 N N . SER A 1 120 ? -7.723 3.034 18.944 1.00 98.06 120 SER A N 1
ATOM 930 C CA . SER A 1 120 ? -8.019 2.926 17.514 1.00 98.06 120 SER A CA 1
ATOM 931 C C . SER A 1 120 ? -8.088 4.295 16.847 1.00 98.06 120 SER A C 1
ATOM 933 O O . SER A 1 120 ? -7.443 4.509 15.821 1.00 98.06 120 SER A O 1
ATOM 935 N N . ARG A 1 121 ? -8.816 5.244 17.449 1.00 98.12 121 ARG A N 1
ATOM 936 C CA . ARG A 1 121 ? -8.920 6.620 16.950 1.00 98.12 121 ARG A CA 1
ATOM 937 C C . ARG A 1 121 ? -7.553 7.300 16.918 1.00 98.12 121 ARG A C 1
ATOM 939 O O . ARG A 1 121 ? -7.200 7.873 15.893 1.00 98.12 121 ARG A O 1
ATOM 946 N N . SER A 1 122 ? -6.774 7.200 17.997 1.00 98.31 122 SER A N 1
ATOM 947 C CA . SER A 1 122 ? -5.444 7.818 18.074 1.00 98.31 122 SER A CA 1
ATOM 948 C C . SER A 1 122 ? -4.496 7.283 16.993 1.00 98.31 122 SER A C 1
ATOM 950 O O . SER A 1 122 ? -3.864 8.066 16.283 1.00 98.31 122 SER A O 1
ATOM 952 N N . ASN A 1 123 ? -4.450 5.963 16.798 1.00 97.56 123 ASN A N 1
ATOM 953 C CA . ASN A 1 123 ? -3.598 5.348 15.780 1.00 97.56 123 ASN A CA 1
ATOM 954 C C . ASN A 1 123 ? -4.053 5.673 14.348 1.00 97.56 123 ASN A C 1
ATOM 956 O O . ASN A 1 123 ? -3.217 5.871 13.466 1.00 97.56 123 ASN A O 1
ATOM 960 N N . LEU A 1 124 ? -5.364 5.753 14.098 1.00 97.50 124 LEU A N 1
ATOM 961 C CA . LEU A 1 124 ? -5.894 6.158 12.795 1.00 97.50 124 LEU A CA 1
ATOM 962 C C . LEU A 1 124 ? -5.615 7.635 12.493 1.00 97.50 124 LEU A C 1
ATOM 964 O O . LEU A 1 124 ? -5.294 7.961 11.356 1.00 97.50 124 LEU A O 1
ATOM 968 N N . GLN A 1 125 ? -5.680 8.519 13.491 1.00 98.31 125 GLN A N 1
ATOM 969 C CA . GLN A 1 125 ? -5.308 9.929 13.338 1.00 98.31 125 GLN A CA 1
ATOM 970 C C . GLN A 1 125 ? -3.820 10.089 13.001 1.00 98.31 125 GLN A C 1
ATOM 972 O O . GLN A 1 125 ? -3.479 10.842 12.091 1.00 98.31 125 GLN A O 1
ATOM 977 N N . ALA A 1 126 ? -2.943 9.334 13.668 1.00 97.25 126 ALA A N 1
ATOM 978 C CA . ALA A 1 126 ? -1.518 9.315 13.339 1.00 97.25 126 ALA A CA 1
ATOM 979 C C . ALA A 1 126 ? -1.267 8.808 11.905 1.00 97.25 126 ALA A C 1
ATOM 981 O O . ALA A 1 126 ? -0.502 9.414 11.157 1.00 97.25 126 ALA A O 1
ATOM 982 N N . LEU A 1 127 ? -1.960 7.739 11.489 1.00 95.88 127 LEU A N 1
ATOM 983 C CA . LEU A 1 127 ? -1.883 7.233 10.115 1.00 95.88 127 LEU A CA 1
ATOM 984 C C . LEU A 1 127 ? -2.395 8.256 9.090 1.00 95.88 127 LEU A C 1
ATOM 986 O O . LEU A 1 127 ? -1.793 8.408 8.030 1.00 95.88 127 LEU A O 1
ATOM 990 N N . LEU A 1 128 ? -3.488 8.961 9.394 1.00 97.31 128 LEU A N 1
ATOM 991 C CA . LEU A 1 128 ? -4.032 9.997 8.518 1.00 97.31 128 LEU A CA 1
ATOM 992 C C . LEU A 1 128 ? -3.002 11.104 8.293 1.00 97.31 128 LEU A C 1
ATOM 994 O O . LEU A 1 128 ? -2.782 11.504 7.150 1.00 97.31 128 LEU A O 1
ATOM 998 N N . GLN A 1 129 ? -2.342 11.547 9.363 1.00 97.56 129 GLN A N 1
ATOM 999 C CA . GLN A 1 129 ? -1.295 12.555 9.273 1.00 97.56 129 GLN A CA 1
ATOM 1000 C C . GLN A 1 129 ? -0.106 12.068 8.429 1.00 97.56 129 GLN A C 1
ATOM 1002 O O . GLN A 1 129 ? 0.296 12.765 7.499 1.00 97.56 129 GLN A O 1
ATOM 1007 N N . ASP A 1 130 ? 0.383 10.845 8.657 1.00 95.12 130 ASP A N 1
ATOM 1008 C CA . ASP A 1 130 ? 1.431 10.231 7.826 1.00 95.12 130 ASP A CA 1
ATOM 1009 C C . ASP A 1 130 ? 1.044 10.221 6.330 1.00 95.12 130 ASP A C 1
ATOM 1011 O O . ASP A 1 130 ? 1.840 10.574 5.456 1.00 95.12 130 ASP A O 1
ATOM 1015 N N . CYS A 1 131 ? -0.188 9.812 6.006 1.00 95.12 131 CYS A N 1
AT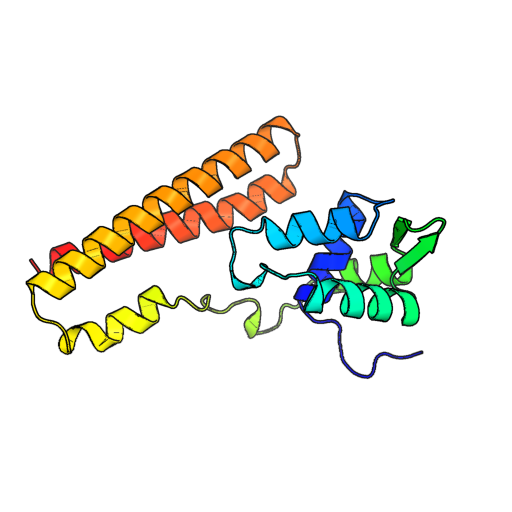OM 1016 C CA . CYS A 1 131 ? -0.685 9.772 4.629 1.00 95.12 131 CYS A CA 1
ATOM 1017 C C . CYS A 1 131 ? -0.780 11.173 4.004 1.00 95.12 131 CYS A C 1
ATOM 1019 O O . CYS A 1 131 ? -0.464 11.343 2.822 1.00 95.12 131 CYS A O 1
ATOM 1021 N N . GLN A 1 132 ? -1.190 12.180 4.777 1.00 95.81 132 GLN A N 1
ATOM 1022 C CA . GLN A 1 132 ? -1.251 13.573 4.331 1.00 95.81 132 GLN A CA 1
ATOM 1023 C C . GLN A 1 132 ? 0.148 14.141 4.058 1.00 95.81 132 GLN A C 1
ATOM 1025 O O . GLN A 1 132 ? 0.355 14.768 3.019 1.00 95.81 132 GLN A O 1
ATOM 1030 N N . GLU A 1 133 ? 1.127 13.858 4.919 1.00 95.50 133 GLU A N 1
ATOM 1031 C CA . GLU A 1 133 ? 2.525 14.266 4.726 1.00 95.50 133 GLU A CA 1
ATOM 1032 C C . GLU A 1 133 ? 3.131 13.634 3.462 1.00 95.50 133 GLU A C 1
ATOM 1034 O O . GLU A 1 133 ? 3.765 14.321 2.654 1.00 95.50 133 GLU A O 1
ATOM 1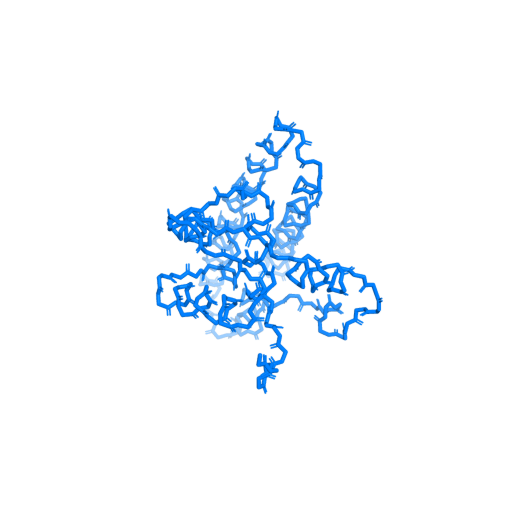039 N N . ILE A 1 134 ? 2.870 12.344 3.218 1.00 93.25 134 ILE A N 1
ATOM 1040 C CA . ILE A 1 134 ? 3.305 11.668 1.986 1.00 93.25 134 ILE A CA 1
ATOM 1041 C C . ILE A 1 134 ? 2.604 12.260 0.752 1.00 93.25 134 ILE A C 1
ATOM 1043 O O . ILE A 1 134 ? 3.243 12.484 -0.277 1.00 93.25 134 ILE A O 1
ATOM 1047 N N . THR A 1 135 ? 1.307 12.565 0.847 1.00 94.62 135 THR A N 1
ATOM 1048 C CA . THR A 1 135 ? 0.556 13.212 -0.244 1.00 94.62 135 THR A CA 1
ATOM 1049 C C . THR A 1 135 ? 1.164 14.572 -0.599 1.00 94.62 135 THR A C 1
ATOM 1051 O O . THR A 1 135 ? 1.395 14.852 -1.777 1.00 94.62 135 THR A O 1
ATOM 1054 N N . ALA A 1 136 ? 1.507 15.386 0.404 1.00 95.06 136 ALA A N 1
ATOM 1055 C CA . ALA A 1 136 ? 2.161 16.681 0.212 1.00 95.06 136 ALA A CA 1
ATOM 1056 C C . ALA A 1 136 ? 3.559 16.551 -0.424 1.00 95.06 136 ALA A C 1
ATOM 1058 O O . ALA A 1 136 ? 3.953 17.370 -1.263 1.00 95.06 136 ALA A O 1
ATOM 1059 N N . SER A 1 137 ? 4.305 15.493 -0.086 1.00 94.06 137 SER A N 1
ATOM 1060 C CA . SER A 1 137 ? 5.571 15.173 -0.755 1.00 94.06 137 SER A CA 1
ATOM 1061 C C . SER A 1 137 ? 5.369 14.891 -2.250 1.00 94.06 137 SER A C 1
ATOM 1063 O O . SER A 1 137 ? 6.092 15.452 -3.079 1.00 94.06 137 SER A O 1
ATOM 1065 N N . TYR A 1 138 ? 4.346 14.110 -2.622 1.00 94.44 138 TYR A N 1
ATOM 1066 C CA . TYR A 1 138 ? 4.039 13.855 -4.033 1.00 94.44 138 TYR A CA 1
ATOM 1067 C C . TYR A 1 138 ? 3.610 15.116 -4.782 1.00 94.44 138 TYR A C 1
ATOM 1069 O O . TYR A 1 138 ? 4.108 15.348 -5.885 1.00 94.44 138 TYR A O 1
ATOM 1077 N N . GLN A 1 139 ? 2.798 15.974 -4.161 1.00 93.06 139 GLN A N 1
ATOM 1078 C CA . GLN A 1 139 ? 2.428 17.283 -4.713 1.00 93.06 139 GLN A CA 1
ATOM 1079 C C . GLN A 1 139 ? 3.655 18.152 -4.993 1.00 93.06 139 GLN A C 1
ATOM 1081 O O . GLN A 1 139 ? 3.783 18.712 -6.079 1.00 93.06 139 GLN A O 1
ATOM 1086 N N . THR A 1 140 ? 4.591 18.204 -4.043 1.00 95.88 140 THR A N 1
ATOM 1087 C CA . THR A 1 140 ? 5.841 18.967 -4.180 1.00 95.88 140 THR A CA 1
ATOM 1088 C C . THR A 1 140 ? 6.712 18.423 -5.316 1.00 95.88 140 THR A C 1
ATOM 1090 O O . THR A 1 140 ? 7.327 19.192 -6.050 1.00 95.88 140 THR A O 1
ATOM 1093 N N . SER A 1 141 ? 6.753 17.098 -5.491 1.00 93.62 141 SER A N 1
ATOM 1094 C CA . SER A 1 141 ? 7.521 16.446 -6.562 1.00 93.62 141 SER A CA 1
ATOM 1095 C C . SER A 1 141 ? 6.861 16.502 -7.949 1.00 93.62 141 SER A C 1
ATOM 1097 O O . SER A 1 141 ? 7.529 16.241 -8.947 1.00 93.62 141 SER A O 1
ATOM 1099 N N . GLY A 1 142 ? 5.559 16.804 -8.025 1.00 94.50 142 GLY A N 1
ATOM 1100 C CA . GLY A 1 142 ? 4.767 16.739 -9.257 1.00 94.50 142 GLY A CA 1
ATOM 1101 C C . GLY A 1 142 ? 4.333 15.325 -9.682 1.00 94.50 142 GLY A C 1
ATOM 1102 O O . GLY A 1 142 ? 3.779 15.161 -10.769 1.00 94.50 142 GLY A O 1
ATOM 1103 N N . ASP A 1 143 ? 4.547 14.297 -8.852 1.00 93.56 143 ASP A N 1
ATOM 1104 C CA . ASP A 1 143 ? 4.130 12.911 -9.117 1.00 93.56 143 ASP A CA 1
ATOM 1105 C C . ASP A 1 143 ? 2.615 12.737 -8.903 1.00 93.56 143 ASP A C 1
ATOM 1107 O O . ASP A 1 143 ? 2.139 12.226 -7.884 1.00 93.56 143 ASP A O 1
ATOM 1111 N N . ARG A 1 144 ? 1.839 13.191 -9.894 1.00 95.75 144 ARG A N 1
ATOM 1112 C CA . ARG A 1 144 ? 0.373 13.263 -9.821 1.00 95.75 144 ARG A CA 1
ATOM 1113 C C . ARG A 1 144 ? -0.296 11.906 -9.609 1.00 95.75 144 ARG A C 1
ATOM 1115 O O . ARG A 1 144 ? -1.309 11.827 -8.920 1.00 95.75 144 ARG A O 1
ATOM 1122 N N . PHE A 1 145 ? 0.233 10.834 -10.197 1.00 94.31 145 PHE A N 1
ATOM 1123 C CA . PHE A 1 145 ? -0.365 9.507 -10.030 1.00 94.31 145 PHE A CA 1
ATOM 1124 C C . PHE A 1 145 ? -0.132 8.955 -8.625 1.00 94.31 145 PHE A C 1
ATOM 1126 O O . PHE A 1 145 ? -1.046 8.362 -8.056 1.00 94.31 145 PHE A O 1
ATOM 1133 N N . SER A 1 146 ? 1.040 9.195 -8.035 1.00 91.94 146 SER A N 1
ATOM 1134 C CA . SER A 1 146 ? 1.307 8.770 -6.656 1.00 91.94 146 SER A CA 1
ATOM 1135 C C . SER A 1 146 ? 0.526 9.598 -5.641 1.00 91.94 146 SER A C 1
ATOM 1137 O O . SER A 1 146 ? 0.027 9.043 -4.666 1.00 91.94 146 SER A O 1
ATOM 1139 N N . GLU A 1 147 ? 0.338 10.893 -5.905 1.00 94.88 147 GLU A N 1
ATOM 1140 C CA . GLU A 1 147 ? -0.574 11.742 -5.134 1.00 94.88 147 GLU A CA 1
ATOM 1141 C C . GLU A 1 147 ? -2.002 11.175 -5.143 1.00 94.88 147 GLU A C 1
ATOM 1143 O O . GLU A 1 147 ? -2.588 10.958 -4.085 1.00 94.88 147 GLU A O 1
ATOM 1148 N N . LEU A 1 148 ? -2.556 10.893 -6.329 1.00 95.94 148 LEU A N 1
ATOM 1149 C CA . LEU A 1 148 ? -3.915 10.360 -6.465 1.00 95.94 148 LEU A CA 1
ATOM 1150 C C . LEU A 1 148 ? -4.061 8.964 -5.846 1.00 95.94 148 LEU A C 1
ATOM 1152 O O . LEU A 1 148 ? -5.095 8.667 -5.250 1.00 95.94 148 LEU A O 1
ATOM 1156 N N . ALA A 1 149 ? -3.032 8.120 -5.946 1.00 92.81 149 ALA A N 1
ATOM 1157 C CA . ALA A 1 149 ? -3.018 6.821 -5.285 1.00 92.81 149 ALA A CA 1
ATOM 1158 C C . ALA A 1 149 ? -3.017 6.967 -3.752 1.00 92.81 149 ALA A C 1
ATOM 1160 O O . ALA A 1 149 ? -3.804 6.310 -3.071 1.00 92.81 149 ALA A O 1
ATOM 1161 N N . MET A 1 150 ? -2.186 7.860 -3.200 1.00 93.44 150 MET A N 1
ATOM 1162 C CA . MET A 1 150 ? -2.127 8.108 -1.754 1.00 93.44 150 MET A CA 1
ATOM 1163 C C . MET A 1 150 ? -3.404 8.770 -1.221 1.00 93.44 150 MET A C 1
ATOM 1165 O O . MET A 1 150 ? -3.832 8.462 -0.109 1.00 93.44 150 MET A O 1
ATOM 1169 N N . LEU A 1 151 ? -4.077 9.599 -2.027 1.00 95.25 151 LEU A N 1
ATOM 1170 C CA . LEU A 1 151 ? -5.390 10.150 -1.684 1.00 95.25 151 LEU A CA 1
ATOM 1171 C C . LEU A 1 151 ? -6.411 9.042 -1.379 1.00 95.25 151 LEU A C 1
ATOM 1173 O O . LEU A 1 151 ? -7.240 9.215 -0.489 1.00 95.25 151 LEU A O 1
ATOM 1177 N N . GLY A 1 152 ? -6.331 7.888 -2.049 1.00 93.81 152 GLY A N 1
ATOM 1178 C CA . GLY A 1 152 ? -7.153 6.722 -1.715 1.00 93.81 152 GLY A CA 1
ATOM 1179 C C . GLY A 1 152 ? -6.960 6.259 -0.266 1.00 93.81 152 GLY A C 1
ATOM 1180 O O . GLY A 1 152 ? -7.940 6.069 0.452 1.00 93.81 152 GLY A O 1
ATOM 1181 N N . ALA A 1 153 ? -5.709 6.171 0.195 1.00 92.88 153 ALA A N 1
ATOM 1182 C CA . ALA A 1 153 ? -5.385 5.803 1.576 1.00 92.88 153 ALA A CA 1
ATOM 1183 C C . ALA A 1 153 ? -5.835 6.868 2.593 1.00 92.88 153 ALA A C 1
ATOM 1185 O O . ALA A 1 153 ? -6.300 6.522 3.682 1.00 92.88 153 ALA A O 1
ATOM 1186 N N . VAL A 1 154 ? -5.752 8.156 2.232 1.00 95.88 154 VAL A N 1
ATOM 1187 C CA . VAL A 1 154 ? -6.305 9.259 3.040 1.00 95.88 154 VAL A CA 1
ATOM 1188 C C . VAL A 1 154 ? -7.811 9.069 3.223 1.00 95.88 154 VAL A C 1
ATOM 1190 O O . VAL A 1 154 ? -8.281 9.020 4.357 1.00 95.88 154 VAL A O 1
ATOM 1193 N N . ARG A 1 155 ? -8.562 8.878 2.129 1.00 96.69 155 ARG A N 1
ATOM 1194 C CA . ARG A 1 155 ? -10.024 8.695 2.180 1.00 96.69 155 ARG A CA 1
ATOM 1195 C C . ARG A 1 155 ? -10.439 7.457 2.963 1.00 96.69 155 ARG A C 1
ATOM 1197 O O . ARG A 1 155 ? -11.385 7.515 3.743 1.00 96.69 155 ARG A O 1
ATOM 1204 N N . GLU A 1 156 ? -9.728 6.349 2.782 1.00 94.88 156 GLU A N 1
ATOM 1205 C CA . GLU A 1 156 ? -9.968 5.132 3.557 1.00 94.88 156 GLU A CA 1
ATOM 1206 C C . GLU A 1 156 ? -9.747 5.372 5.056 1.00 94.88 156 GLU A C 1
ATOM 1208 O O . GLU A 1 156 ? -10.555 4.947 5.880 1.00 94.88 156 GLU A O 1
ATOM 1213 N N . THR A 1 157 ? -8.684 6.088 5.426 1.00 96.25 157 THR A N 1
ATOM 1214 C CA . THR A 1 157 ? -8.377 6.368 6.834 1.00 96.25 157 THR A CA 1
ATOM 1215 C C . THR A 1 157 ? -9.392 7.328 7.458 1.00 96.25 157 THR A C 1
ATOM 1217 O O . THR A 1 157 ? -9.851 7.070 8.569 1.00 96.25 157 THR A O 1
ATOM 1220 N N . GLU A 1 158 ? -9.815 8.373 6.738 1.00 97.94 158 GLU A N 1
ATOM 1221 C CA . GLU A 1 158 ? -10.899 9.276 7.159 1.00 97.94 158 GLU A CA 1
ATOM 1222 C C . GLU A 1 158 ? -12.198 8.505 7.434 1.00 97.94 158 GLU A C 1
ATOM 1224 O O . GLU A 1 158 ? -12.803 8.663 8.495 1.00 97.94 158 GLU A O 1
ATOM 1229 N N . ALA A 1 159 ? -12.592 7.612 6.520 1.00 97.38 159 ALA A N 1
ATOM 1230 C CA . ALA A 1 159 ? -13.785 6.785 6.689 1.00 97.38 159 ALA A CA 1
ATOM 1231 C C . ALA A 1 159 ? -13.682 5.856 7.911 1.00 97.38 159 ALA A C 1
ATOM 1233 O O . ALA A 1 159 ? -14.662 5.662 8.628 1.00 97.38 159 ALA A O 1
ATOM 1234 N N . ARG A 1 160 ? -12.492 5.307 8.189 1.00 97.31 160 ARG A N 1
ATOM 1235 C CA . ARG A 1 160 ? -12.257 4.464 9.373 1.00 97.31 160 ARG A CA 1
ATOM 1236 C C . ARG A 1 160 ? -12.332 5.257 10.677 1.00 97.31 160 ARG A C 1
ATOM 1238 O O . ARG A 1 160 ? -12.837 4.722 11.658 1.00 97.31 160 ARG A O 1
ATOM 1245 N N . ILE A 1 161 ? -11.861 6.507 10.701 1.00 98.38 161 ILE A N 1
ATOM 1246 C CA . ILE A 1 161 ? -12.000 7.391 11.871 1.00 98.38 161 ILE A CA 1
ATOM 1247 C C . ILE A 1 161 ? -13.479 7.672 12.136 1.00 98.38 161 ILE A C 1
ATOM 1249 O O . ILE A 1 161 ? -13.939 7.433 13.251 1.00 98.38 161 ILE A O 1
ATOM 1253 N N . ALA A 1 162 ? -14.222 8.094 11.108 1.00 98.38 162 ALA A N 1
ATOM 1254 C CA . ALA A 1 162 ? -15.655 8.362 11.221 1.00 98.38 162 ALA A CA 1
ATOM 1255 C C . ALA A 1 162 ? -16.417 7.131 11.741 1.00 98.38 162 ALA A C 1
ATOM 1257 O O . ALA A 1 162 ? -17.186 7.223 12.692 1.00 98.38 162 ALA A O 1
ATOM 1258 N N . TRP A 1 163 ? -16.114 5.951 11.201 1.00 98.00 163 TRP A N 1
ATOM 1259 C CA . TRP A 1 163 ? -16.705 4.692 11.650 1.00 98.00 163 TRP A CA 1
ATOM 1260 C C . TRP A 1 163 ? -16.401 4.355 13.125 1.00 98.00 163 TRP A C 1
ATOM 1262 O O . TRP A 1 163 ? -17.279 3.883 13.846 1.00 98.00 163 TRP A O 1
ATOM 1272 N N . ILE A 1 164 ? -15.184 4.613 13.621 1.00 98.12 164 ILE A N 1
ATOM 1273 C CA . ILE A 1 164 ? -14.857 4.420 15.048 1.00 98.12 164 ILE A CA 1
ATOM 1274 C C . ILE A 1 164 ? -15.646 5.389 15.939 1.00 98.12 164 ILE A C 1
ATOM 1276 O O . ILE A 1 164 ? -16.092 5.004 17.022 1.00 98.12 164 ILE A O 1
ATOM 1280 N N . GLU A 1 165 ? -15.852 6.625 15.488 1.00 97.62 165 GLU A N 1
ATOM 1281 C CA . GLU A 1 165 ? -16.667 7.614 16.198 1.00 97.62 165 GLU A CA 1
ATOM 1282 C C . GLU A 1 165 ? -18.150 7.221 16.229 1.00 97.62 165 GLU A C 1
ATOM 1284 O O . GLU A 1 165 ? -18.782 7.332 17.279 1.00 97.62 165 GLU A O 1
ATOM 1289 N N . GLU A 1 166 ? -18.684 6.685 15.130 1.00 98.38 166 GLU A N 1
ATOM 1290 C CA . GLU A 1 166 ? -20.044 6.133 15.064 1.00 98.38 166 GLU A CA 1
ATOM 1291 C C . GLU A 1 166 ? -20.243 4.987 16.068 1.00 98.38 166 GLU A C 1
ATOM 1293 O O . GLU A 1 166 ? -21.250 4.951 16.775 1.00 98.38 166 GLU A O 1
ATOM 1298 N N . ILE A 1 167 ? -19.267 4.076 16.195 1.00 97.56 167 ILE A N 1
ATOM 1299 C CA . ILE A 1 167 ? -19.318 3.001 17.201 1.00 97.56 167 ILE A CA 1
ATOM 1300 C C . ILE A 1 167 ? -19.322 3.586 18.614 1.00 97.56 167 ILE A C 1
ATOM 1302 O O . ILE A 1 167 ? -20.114 3.158 19.452 1.00 97.56 167 ILE A O 1
ATOM 1306 N N . ALA A 1 168 ? -18.449 4.558 18.893 1.00 96.19 168 ALA A N 1
ATOM 1307 C CA . ALA A 1 168 ? -18.377 5.186 20.209 1.00 96.19 168 ALA A CA 1
ATOM 1308 C C . ALA A 1 168 ? -19.706 5.851 20.596 1.00 96.19 168 ALA A C 1
ATOM 1310 O O . ALA A 1 168 ? -20.153 5.705 21.732 1.00 96.19 168 ALA A O 1
ATOM 1311 N N . GLN A 1 169 ? -20.359 6.526 19.648 1.00 96.56 169 GLN A N 1
ATOM 1312 C CA . GLN A 1 169 ? -21.675 7.136 19.847 1.00 96.56 169 GLN A CA 1
ATOM 1313 C C . GLN A 1 169 ? -22.772 6.089 20.065 1.00 96.56 169 GLN A C 1
ATOM 1315 O O . GLN A 1 169 ? -23.611 6.271 20.938 1.00 96.56 169 GLN A O 1
ATOM 1320 N N . ALA A 1 170 ? -22.755 4.983 19.316 1.00 95.88 170 ALA A N 1
ATOM 1321 C CA . ALA A 1 170 ? -23.751 3.918 19.442 1.00 95.88 170 ALA A CA 1
ATOM 1322 C C . ALA A 1 170 ? -23.645 3.115 20.755 1.00 95.88 170 ALA A C 1
ATOM 1324 O O . ALA A 1 170 ? -24.600 2.437 21.132 1.00 95.88 170 ALA A O 1
ATOM 1325 N N . LEU A 1 171 ? -22.486 3.154 21.420 1.00 92.31 171 LEU A N 1
ATOM 1326 C CA . LEU A 1 171 ? -22.212 2.455 22.682 1.00 92.31 171 LEU A CA 1
ATOM 1327 C C . LEU A 1 171 ? -22.182 3.382 23.911 1.00 92.31 171 LEU A C 1
ATOM 1329 O O . LEU A 1 171 ? -21.932 2.893 25.015 1.00 92.31 171 LEU A O 1
ATOM 1333 N N . SER A 1 172 ? -22.387 4.689 23.714 1.00 79.81 172 SER A N 1
ATOM 1334 C CA . SER A 1 172 ? -22.533 5.685 24.789 1.00 79.81 172 SER A CA 1
ATOM 1335 C C . SER A 1 172 ? -23.935 5.639 25.390 1.00 79.81 172 SER A C 1
ATOM 1337 O O . SER A 1 172 ? -24.031 5.793 26.628 1.00 79.81 172 SER A O 1
#

Sequence (172 aa):
MSLDRPLSTLEMTALGIILKSAPCNAHAVLINFANSKTSAYRSGAGSIYPLLKRLTDASYLSLENKKYSLTESGLQAIREWILPPFGPNDISTNLDVLRSRVYFLKLLTPPEIKAFLDESRSNLQALLQDCQEITASYQTSGDRFSELAMLGAVRETEARIAWIEEIAQALS

Secondary structure (DSSP, 8-state):
---SSPPPHHHHHHHHHHHHH-SB-HHHHHHHHHT-SSGGG---HHHHHHHHHHHHHTTSEEEETTEEEE-HHHHHHHHHHHSSPPPGGGGS----HHHHHHTTGGGS-HHHHHHHHHHHHHHHHHHHHHHHHHHHHHHHHT-HHHHHHHHHHHHHHHHHHHHHHHHHHHT-

Foldseek 3Di:
DDDPDDQDPLLLVLLVQCAVVPQAALVSSQCVLCPDPPPVSNDHPVPSVVSVVVCVVVQQWDADPRTIHGDPVVVVSNVVVVDDDDDPVVPDDDPDPLVVVVVVCVVDDPVVLVVSLVVQLVVLVVSLVVLVVVLVVCVVVVVVVVNVVSVVVNVVSVVSNVVSVVVVVVSD

Radius of gyration: 19.69 Å; chains: 1; bounding box: 50×41×53 Å

pLDDT: mean 92.81, std 7.17, range [50.09, 98.38]